Protein AF-A0A1H6RME3-F1 (afdb_monomer)

Mean predicted aligned error: 8.6 Å

Organism: NCBI:txid667676

Solve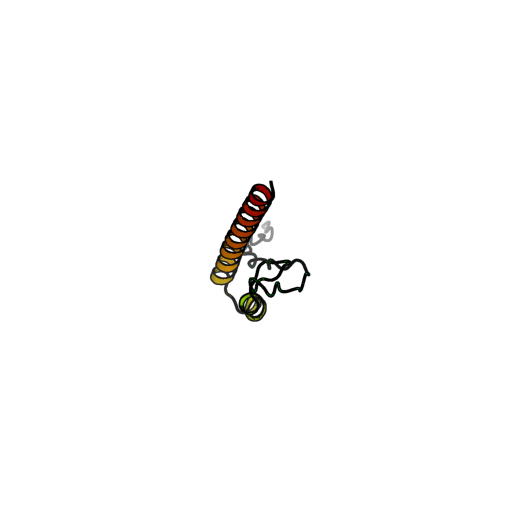nt-accessible surface area (backbone atoms only — not comparable to full-atom values): 5242 Å² total; per-residue (Å²): 135,85,75,91,74,82,79,75,79,78,78,71,77,74,80,71,74,76,78,79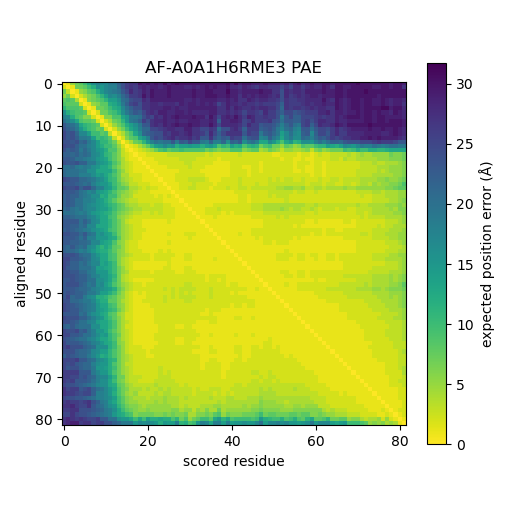,69,72,71,88,48,93,46,69,40,88,89,79,54,27,24,78,52,44,53,41,38,68,67,58,62,75,44,49,89,76,48,52,65,67,57,51,48,53,50,49,56,48,32,54,52,53,50,52,52,50,54,52,53,51,52,52,54,54,65,73,73,110

Sequence (82 aa):
MTADTVRTHDTAQSIAPVPSPCINVCRMDPTNGLCEGCLRTIDEIANWSSFDDAAKRAVWDEIERRHADLMAKQRQRREASE

InterPro domains:
  IPR010710 Protein of unknown function DUF1289 [PF06945] (20-66)
  IPR010710 Protein of unknown fu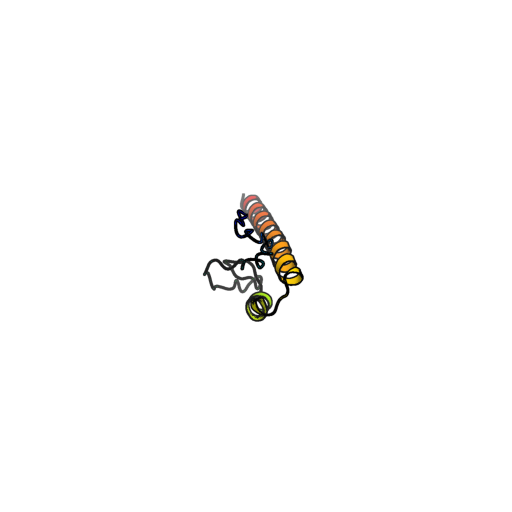nction DUF1289 [PTHR35175] (14-79)

pLDDT: mean 88.75, std 16.19, range [38.66, 98.62]

Secondary structure (DSSP, 8-state):
---------------PPPPP---S---B-TTT--BTTT---HHHHHTTTT--HHHHHHHHHHHHHHHHHHHHHHHHHHHTT-

Radius of gyration: 21.4 Å; Cα contacts (8 Å, |Δi|>4): 47; chains: 1; bounding box: 28×31×82 Å

Structure (mmCIF, N/CA/C/O backbone):
data_AF-A0A1H6RME3-F1
#
_entry.id   AF-A0A1H6RME3-F1
#
loop_
_atom_site.group_PDB
_atom_site.id
_atom_site.type_symbol
_atom_site.label_atom_id
_atom_site.label_alt_id
_atom_site.label_comp_id
_atom_site.label_asym_id
_atom_site.label_entity_id
_atom_site.label_seq_id
_atom_site.pdbx_PDB_ins_code
_atom_site.Cartn_x
_atom_site.Cartn_y
_atom_site.Cartn_z
_atom_site.occupancy
_atom_site.B_iso_or_equiv
_atom_site.auth_seq_id
_atom_site.auth_comp_id
_atom_site.auth_asym_id
_atom_site.auth_atom_id
_atom_site.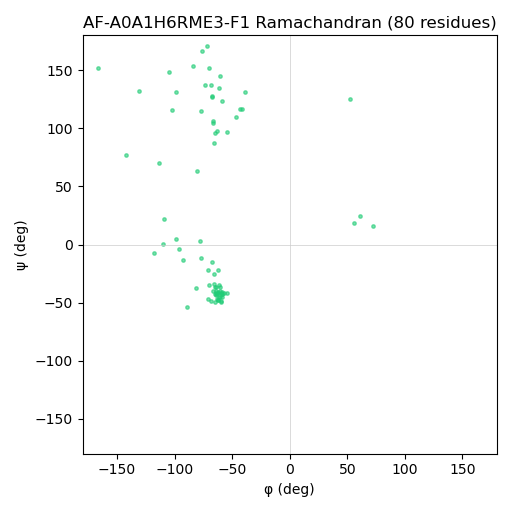pdbx_PDB_model_num
ATOM 1 N N . MET A 1 1 ? 5.735 24.845 -58.246 1.00 40.06 1 MET A N 1
ATOM 2 C CA . MET A 1 1 ? 6.422 23.696 -57.620 1.00 40.06 1 MET A CA 1
ATOM 3 C C . MET A 1 1 ? 6.155 23.809 -56.120 1.00 40.06 1 MET A C 1
ATOM 5 O O . MET A 1 1 ?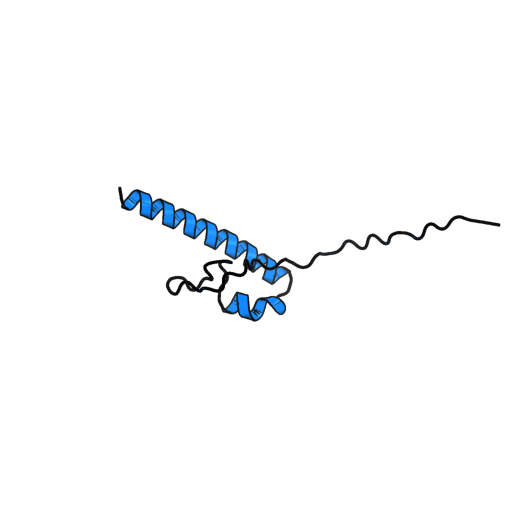 6.836 24.577 -55.465 1.00 40.06 1 MET A O 1
ATOM 9 N N . THR A 1 2 ? 4.930 23.491 -55.673 1.00 38.66 2 THR A N 1
ATOM 10 C CA . THR A 1 2 ? 4.565 22.242 -54.948 1.00 38.66 2 THR A CA 1
ATOM 11 C C . THR A 1 2 ? 5.473 21.991 -53.747 1.00 38.66 2 THR A C 1
ATOM 13 O O . THR A 1 2 ? 6.672 21.859 -53.937 1.00 38.66 2 THR A O 1
ATOM 16 N N . ALA A 1 3 ? 5.028 21.808 -52.518 1.00 46.94 3 ALA A N 1
ATOM 17 C CA . ALA A 1 3 ? 3.769 21.975 -51.813 1.00 46.94 3 ALA A CA 1
ATOM 18 C C . ALA A 1 3 ? 4.171 21.861 -50.333 1.00 46.94 3 ALA A C 1
ATOM 20 O O . ALA A 1 3 ? 5.157 21.200 -50.002 1.00 46.94 3 ALA A O 1
ATOM 21 N N . ASP A 1 4 ? 3.406 22.524 -49.482 1.00 60.16 4 ASP A N 1
ATOM 22 C CA . ASP A 1 4 ? 3.391 22.399 -48.031 1.00 60.16 4 ASP A CA 1
ATOM 23 C C . ASP A 1 4 ? 3.562 20.942 -47.561 1.00 60.16 4 ASP A C 1
ATOM 25 O O . ASP A 1 4 ? 2.879 20.035 -48.039 1.00 60.16 4 ASP A O 1
ATOM 29 N N . THR A 1 5 ? 4.463 20.690 -46.616 1.00 60.97 5 THR A N 1
ATOM 30 C CA . THR A 1 5 ? 4.429 19.453 -45.826 1.00 60.97 5 THR A CA 1
ATOM 31 C C . THR A 1 5 ? 4.820 19.799 -44.401 1.00 60.97 5 THR A C 1
ATOM 33 O O . THR A 1 5 ? 5.946 19.574 -43.956 1.00 60.97 5 THR A O 1
ATOM 36 N N . VAL A 1 6 ? 3.856 20.392 -43.693 1.00 61.31 6 VAL A N 1
ATOM 37 C CA . VAL A 1 6 ? 3.773 20.346 -42.232 1.00 61.31 6 VAL A CA 1
ATOM 38 C C . VAL A 1 6 ? 4.124 18.928 -41.795 1.00 61.31 6 VAL A C 1
ATOM 40 O O . VAL A 1 6 ? 3.457 17.959 -42.158 1.00 61.31 6 VAL A O 1
ATOM 43 N N . ARG A 1 7 ? 5.223 18.807 -41.052 1.00 65.38 7 ARG A N 1
ATOM 44 C CA . ARG A 1 7 ? 5.659 17.548 -40.467 1.00 65.38 7 ARG A CA 1
ATOM 45 C C . ARG A 1 7 ? 4.621 17.160 -39.421 1.00 65.38 7 ARG A C 1
ATOM 47 O O . ARG A 1 7 ? 4.534 17.788 -38.371 1.00 65.38 7 ARG A O 1
ATOM 54 N N . THR A 1 8 ? 3.815 16.163 -39.759 1.00 58.19 8 THR A N 1
ATOM 55 C CA . THR A 1 8 ? 2.832 15.515 -38.899 1.00 58.19 8 THR A CA 1
ATOM 56 C C . THR A 1 8 ? 3.435 15.278 -37.517 1.00 58.19 8 THR A C 1
ATOM 58 O O . THR A 1 8 ? 4.420 14.549 -37.384 1.00 58.19 8 THR A O 1
ATOM 61 N N . HIS A 1 9 ? 2.862 15.907 -36.491 1.00 60.31 9 HIS A N 1
ATOM 62 C CA . HIS A 1 9 ? 3.050 15.461 -35.120 1.00 60.31 9 HIS A CA 1
ATOM 63 C C . HIS A 1 9 ? 2.405 14.081 -35.027 1.00 60.31 9 HIS A C 1
ATOM 65 O O . HIS A 1 9 ? 1.185 13.962 -34.906 1.00 60.31 9 HIS A O 1
ATOM 71 N N . ASP A 1 10 ? 3.238 13.052 -35.172 1.00 56.56 10 ASP A N 1
ATOM 72 C CA . ASP A 1 10 ? 2.904 11.675 -34.847 1.00 56.56 10 ASP A CA 1
ATOM 73 C C . ASP A 1 10 ? 2.434 11.664 -33.394 1.00 56.56 10 ASP A C 1
ATOM 75 O O . ASP A 1 10 ? 3.215 11.745 -32.446 1.00 56.56 10 ASP A O 1
ATOM 79 N N . THR A 1 11 ? 1.117 11.697 -33.223 1.00 61.06 11 THR A N 1
ATOM 80 C CA . THR A 1 11 ? 0.474 11.612 -31.919 1.00 61.06 11 THR A CA 1
ATOM 81 C C . THR A 1 11 ? 0.446 10.132 -31.566 1.00 61.06 11 THR A C 1
ATOM 83 O O . THR A 1 11 ? -0.615 9.519 -31.487 1.00 61.06 11 THR A O 1
ATOM 86 N N . ALA A 1 12 ? 1.631 9.535 -31.417 1.00 56.44 12 ALA A N 1
ATOM 87 C CA . ALA A 1 12 ? 1.782 8.249 -30.772 1.00 56.44 12 ALA A CA 1
ATOM 88 C C . ALA A 1 12 ? 1.331 8.458 -29.328 1.00 56.44 12 ALA A C 1
ATOM 90 O O . ALA A 1 12 ? 2.055 9.021 -28.506 1.00 56.44 12 ALA A O 1
ATOM 91 N N . GLN A 1 13 ? 0.077 8.100 -29.058 1.00 53.47 13 GLN A N 1
ATOM 92 C CA . GLN A 1 13 ? -0.505 8.085 -27.727 1.00 53.47 13 GLN A CA 1
ATOM 93 C C . GLN A 1 13 ? 0.473 7.406 -26.772 1.00 53.47 13 GLN A C 1
ATOM 95 O O . GLN A 1 13 ? 0.720 6.203 -26.845 1.00 53.47 13 GLN A O 1
ATOM 100 N N . SER A 1 14 ? 1.061 8.210 -25.893 1.00 59.69 14 SER A N 1
ATOM 101 C CA . SER A 1 14 ? 1.936 7.739 -24.842 1.00 59.69 14 SER A CA 1
ATOM 102 C C . SER A 1 14 ? 1.096 6.926 -23.864 1.00 59.69 14 SER A C 1
ATOM 104 O O . SER A 1 14 ? 0.337 7.469 -23.062 1.00 59.69 14 SER A O 1
ATOM 106 N N . ILE A 1 15 ? 1.232 5.602 -23.920 1.00 65.88 15 ILE A N 1
ATOM 107 C CA . ILE A 1 15 ? 0.851 4.728 -22.810 1.00 65.88 15 ILE A CA 1
ATOM 108 C C . ILE A 1 15 ? 1.823 5.078 -21.681 1.00 65.88 15 ILE A C 1
ATOM 110 O O . ILE A 1 15 ? 2.933 4.554 -21.612 1.00 65.88 15 ILE A O 1
ATOM 114 N N . ALA A 1 16 ? 1.471 6.079 -20.874 1.00 76.88 16 ALA A N 1
ATOM 115 C CA . ALA A 1 16 ? 2.307 6.492 -19.762 1.00 76.88 16 ALA A CA 1
ATOM 116 C C . ALA A 1 16 ? 2.447 5.307 -18.790 1.00 76.88 16 ALA A C 1
ATOM 118 O O . ALA A 1 16 ? 1.443 4.655 -18.485 1.00 76.88 16 ALA A O 1
ATOM 119 N N . PRO A 1 17 ? 3.667 5.010 -18.309 1.00 85.00 17 PRO A N 1
ATOM 120 C CA . PRO A 1 17 ? 3.880 3.913 -17.376 1.00 85.00 17 PRO A CA 1
ATOM 121 C C . PRO A 1 17 ? 3.080 4.150 -16.092 1.00 85.00 17 PRO A C 1
ATOM 123 O O . PRO A 1 17 ? 2.952 5.289 -15.635 1.00 85.00 17 PRO A O 1
ATOM 126 N N . VAL A 1 18 ? 2.571 3.073 -15.486 1.00 95.12 18 VAL A N 1
ATOM 127 C CA . VAL A 1 18 ? 1.822 3.165 -14.223 1.00 95.12 18 VAL A CA 1
ATOM 128 C C . VAL A 1 18 ? 2.716 3.801 -13.143 1.00 95.12 18 VAL A C 1
ATOM 130 O O . VAL A 1 18 ? 3.811 3.286 -12.882 1.00 95.12 18 VAL A O 1
ATOM 133 N N . PRO A 1 19 ? 2.294 4.917 -12.514 1.00 96.06 19 PRO A N 1
ATOM 134 C CA . PRO A 1 19 ? 3.132 5.643 -11.569 1.00 96.06 19 PRO A CA 1
ATOM 135 C C . PRO A 1 19 ? 3.336 4.854 -10.274 1.00 96.06 19 PRO A C 1
ATOM 137 O O . PRO A 1 19 ? 2.489 4.060 -9.862 1.00 96.06 19 PRO A O 1
ATOM 140 N N . SER A 1 20 ? 4.469 5.096 -9.613 1.00 96.19 20 SER A N 1
ATOM 141 C CA . SER A 1 20 ? 4.760 4.522 -8.296 1.00 96.19 20 SER A CA 1
ATOM 142 C C . SER A 1 20 ? 3.929 5.208 -7.204 1.00 96.19 20 SER A C 1
ATOM 144 O O . SER A 1 20 ? 3.889 6.438 -7.184 1.00 96.19 20 SER A O 1
ATOM 146 N N . PRO A 1 21 ? 3.347 4.460 -6.247 1.00 96.88 21 PRO A N 1
ATOM 147 C CA . PRO A 1 21 ? 2.627 5.022 -5.098 1.00 96.88 21 PRO A CA 1
ATOM 148 C C . PRO A 1 21 ? 3.559 5.555 -3.992 1.00 96.88 21 PRO A C 1
ATOM 150 O O . PRO A 1 21 ? 3.104 5.936 -2.916 1.00 96.88 21 PRO A O 1
ATOM 153 N N . CYS A 1 22 ? 4.881 5.521 -4.189 1.00 97.88 22 CYS A N 1
ATOM 154 C CA . CYS A 1 22 ? 5.850 5.924 -3.172 1.00 97.88 22 CYS A CA 1
ATOM 155 C C . CYS A 1 22 ? 5.795 7.433 -2.881 1.00 97.88 22 CYS A C 1
ATOM 157 O O . CYS A 1 22 ? 5.979 8.244 -3.784 1.00 97.88 22 CYS A O 1
ATOM 159 N N . ILE A 1 23 ? 5.661 7.797 -1.603 1.00 97.38 23 ILE A N 1
ATOM 160 C CA . ILE A 1 23 ? 5.690 9.192 -1.123 1.00 97.38 23 ILE A CA 1
ATOM 161 C C . ILE A 1 23 ? 6.965 9.533 -0.332 1.00 97.38 23 ILE A C 1
ATOM 163 O O . ILE A 1 23 ? 6.974 10.450 0.483 1.00 97.38 23 ILE A O 1
ATOM 167 N N . ASN A 1 24 ? 8.047 8.774 -0.537 1.00 97.12 24 ASN A N 1
ATOM 168 C CA . ASN A 1 24 ? 9.337 8.936 0.155 1.00 97.12 24 ASN A CA 1
ATOM 169 C C . ASN A 1 24 ? 9.285 8.766 1.684 1.00 97.12 24 ASN A C 1
ATOM 171 O O . ASN A 1 24 ? 10.162 9.238 2.405 1.00 97.12 24 ASN A O 1
ATOM 175 N N . VAL A 1 25 ? 8.293 8.025 2.178 1.00 95.25 25 VAL A N 1
ATOM 176 C CA . VAL A 1 25 ? 8.261 7.514 3.550 1.00 95.25 25 VAL A CA 1
ATOM 177 C C . VAL A 1 25 ? 8.646 6.042 3.505 1.00 95.25 25 VAL A C 1
ATOM 179 O O . VAL A 1 25 ? 7.936 5.231 2.918 1.00 95.25 25 VAL A O 1
ATOM 182 N N . CYS A 1 26 ? 9.776 5.697 4.121 1.00 93.50 26 CYS A N 1
ATOM 183 C CA . CYS A 1 26 ? 10.285 4.327 4.183 1.00 93.50 26 CYS A CA 1
ATOM 184 C C . CYS A 1 26 ? 10.251 3.816 5.629 1.00 93.50 26 CYS A C 1
ATOM 186 O O . CYS A 1 26 ? 11.280 3.682 6.290 1.00 93.50 26 CYS A O 1
ATOM 188 N N . ARG A 1 27 ? 9.039 3.590 6.142 1.00 97.88 27 ARG A N 1
ATOM 189 C CA . ARG A 1 27 ? 8.796 2.948 7.438 1.00 97.88 27 ARG A CA 1
ATOM 190 C C . ARG A 1 27 ? 7.762 1.846 7.256 1.00 97.88 27 ARG A C 1
ATOM 192 O O . ARG A 1 27 ? 6.745 2.076 6.606 1.00 97.88 27 ARG A O 1
ATOM 199 N N . MET A 1 28 ? 8.054 0.667 7.789 1.00 98.00 28 MET A N 1
ATOM 200 C CA . MET A 1 28 ? 7.145 -0.477 7.788 1.00 98.00 28 MET A CA 1
ATOM 201 C C . MET A 1 28 ? 6.443 -0.552 9.139 1.00 98.00 28 MET A C 1
ATOM 203 O O . MET A 1 28 ? 7.119 -0.521 10.167 1.00 98.00 28 MET A O 1
ATOM 207 N N . ASP A 1 29 ? 5.121 -0.697 9.132 1.00 97.38 29 ASP A N 1
ATOM 208 C CA . ASP A 1 29 ? 4.363 -1.021 10.336 1.00 97.38 29 ASP A CA 1
ATOM 209 C C . ASP A 1 29 ? 4.534 -2.525 10.629 1.00 97.38 29 ASP A C 1
ATOM 211 O O . ASP A 1 29 ? 4.096 -3.369 9.836 1.00 97.38 29 ASP A O 1
ATOM 215 N N . PRO A 1 30 ? 5.172 -2.900 11.755 1.00 96.50 30 PRO A N 1
ATOM 216 C CA . PRO A 1 30 ? 5.433 -4.300 12.085 1.00 96.50 30 PRO A CA 1
ATOM 217 C C . PRO A 1 30 ? 4.155 -5.098 12.383 1.00 96.50 30 PRO A C 1
ATOM 219 O O . PRO A 1 30 ? 4.193 -6.324 12.406 1.00 96.50 30 PRO A O 1
ATOM 222 N N . THR A 1 31 ? 3.028 -4.426 12.618 1.00 95.38 31 THR A N 1
ATOM 223 C CA . THR A 1 31 ? 1.752 -5.047 12.992 1.00 95.38 31 THR A CA 1
ATOM 224 C C . THR A 1 31 ? 1.001 -5.584 11.779 1.00 95.38 31 THR A C 1
ATOM 226 O O . THR A 1 31 ? 0.344 -6.618 11.867 1.00 95.38 31 THR A O 1
ATOM 229 N N . ASN A 1 32 ? 1.056 -4.870 10.651 1.00 95.12 32 ASN A N 1
ATOM 230 C CA . ASN A 1 32 ? 0.317 -5.221 9.433 1.00 95.12 32 ASN A CA 1
ATOM 231 C C . ASN A 1 32 ? 1.223 -5.526 8.229 1.00 95.12 32 ASN A C 1
ATOM 233 O O . ASN A 1 32 ? 0.717 -5.983 7.207 1.00 95.12 32 ASN A O 1
ATOM 237 N N . GLY A 1 33 ? 2.536 -5.300 8.339 1.00 97.06 33 GLY A N 1
ATOM 238 C CA . GLY A 1 33 ? 3.497 -5.580 7.274 1.00 97.06 33 GLY A CA 1
ATOM 239 C C . GLY A 1 33 ? 3.421 -4.616 6.086 1.00 97.06 33 GLY A C 1
ATOM 240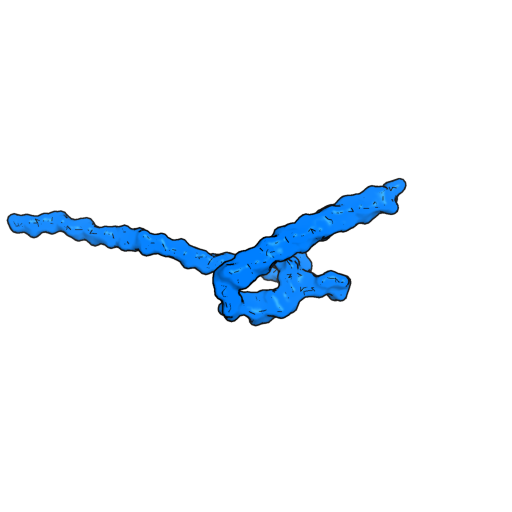 O O . GLY A 1 33 ? 3.954 -4.926 5.020 1.00 97.06 33 GLY A O 1
ATOM 241 N N . LEU A 1 34 ? 2.771 -3.460 6.245 1.00 98.25 34 LEU A N 1
ATOM 242 C CA . LEU A 1 34 ? 2.607 -2.451 5.202 1.00 98.25 34 LEU A CA 1
ATOM 243 C C . LEU A 1 34 ? 3.524 -1.254 5.440 1.00 98.25 34 LEU A C 1
ATOM 245 O O . LEU A 1 34 ? 3.820 -0.869 6.571 1.00 98.25 34 LEU A O 1
ATOM 249 N N . CYS A 1 35 ? 3.968 -0.633 4.353 1.00 98.38 35 CYS A N 1
ATOM 250 C CA . CYS A 1 35 ? 4.648 0.647 4.414 1.00 98.38 35 CYS A CA 1
ATOM 251 C C . CYS A 1 35 ? 3.663 1.731 4.859 1.00 98.38 35 CYS A C 1
ATOM 253 O O . CYS A 1 35 ? 2.639 1.937 4.213 1.00 98.38 35 CYS A O 1
ATOM 255 N N . GLU A 1 36 ? 4.002 2.484 5.900 1.00 97.62 36 GLU A N 1
ATOM 256 C CA . GLU A 1 36 ? 3.146 3.546 6.441 1.00 97.62 36 GLU A CA 1
ATOM 257 C C . GLU A 1 36 ? 2.878 4.680 5.439 1.00 97.62 36 GLU A C 1
ATOM 259 O O . GLU A 1 36 ? 1.905 5.413 5.578 1.00 97.62 36 GLU A O 1
ATOM 264 N N . GLY A 1 37 ? 3.741 4.833 4.428 1.00 97.69 37 GLY A N 1
ATOM 265 C CA . GLY A 1 37 ? 3.602 5.865 3.405 1.00 97.69 37 GLY A CA 1
ATOM 266 C C . GLY A 1 37 ? 2.770 5.450 2.199 1.00 97.69 37 GLY A C 1
ATOM 267 O O . GLY A 1 37 ? 1.852 6.156 1.803 1.00 97.69 37 GLY A O 1
ATOM 268 N N . CYS A 1 38 ? 3.134 4.328 1.575 1.00 98.19 38 CYS A N 1
ATOM 269 C CA . CYS A 1 38 ? 2.543 3.902 0.301 1.00 98.19 38 CYS A CA 1
ATOM 270 C C . CYS A 1 38 ? 1.643 2.670 0.408 1.00 98.19 38 CYS A C 1
ATOM 272 O O . CYS A 1 38 ? 1.150 2.201 -0.610 1.00 98.19 38 CYS A O 1
ATOM 274 N N . LEU A 1 39 ? 1.471 2.118 1.614 1.00 98.38 39 LEU A N 1
ATOM 275 C CA . LEU A 1 39 ? 0.655 0.935 1.909 1.00 98.38 39 LEU A CA 1
ATOM 276 C C . LEU A 1 39 ? 1.014 -0.321 1.101 1.00 98.38 39 LEU A C 1
ATOM 278 O O . LEU A 1 39 ? 0.221 -1.258 1.040 1.00 98.38 39 LEU A O 1
ATOM 282 N N . ARG A 1 40 ? 2.214 -0.367 0.514 1.00 98.50 40 ARG A N 1
ATOM 283 C CA . ARG A 1 40 ? 2.767 -1.563 -0.128 1.00 98.50 40 ARG A CA 1
ATOM 284 C C . ARG A 1 40 ? 3.435 -2.495 0.875 1.00 98.50 40 ARG A C 1
ATOM 286 O O . ARG A 1 40 ? 3.944 -2.038 1.899 1.00 98.50 40 ARG A O 1
ATOM 293 N N . THR A 1 41 ? 3.489 -3.780 0.550 1.00 98.50 41 THR A N 1
ATOM 294 C CA . THR A 1 41 ? 4.326 -4.767 1.250 1.00 98.50 41 THR A CA 1
ATOM 295 C C . THR A 1 41 ? 5.799 -4.625 0.845 1.00 98.50 41 THR A C 1
ATOM 297 O O . THR A 1 41 ? 6.124 -3.978 -0.154 1.00 98.50 41 THR A O 1
ATOM 300 N N . ILE A 1 42 ? 6.715 -5.253 1.595 1.00 97.94 42 ILE A N 1
ATOM 301 C CA . ILE A 1 42 ? 8.146 -5.294 1.228 1.00 97.94 42 ILE A CA 1
ATOM 302 C C . ILE A 1 42 ? 8.344 -5.946 -0.146 1.00 97.94 42 ILE A C 1
ATOM 304 O O . ILE A 1 42 ? 9.118 -5.430 -0.951 1.00 97.94 42 ILE A O 1
ATOM 308 N N . ASP A 1 43 ? 7.612 -7.020 -0.448 1.00 98.25 43 ASP A N 1
ATOM 309 C CA . ASP A 1 43 ? 7.735 -7.732 -1.724 1.00 98.25 43 ASP A CA 1
ATOM 310 C C . ASP A 1 43 ? 7.268 -6.875 -2.906 1.00 98.25 43 ASP A C 1
ATOM 312 O O . ASP A 1 43 ? 7.923 -6.837 -3.949 1.00 98.25 43 ASP A O 1
ATOM 316 N N . GLU A 1 44 ? 6.177 -6.124 -2.740 1.00 98.31 44 GLU A N 1
ATOM 317 C CA . GLU A 1 44 ? 5.690 -5.172 -3.746 1.00 98.31 44 GLU A CA 1
ATOM 318 C C . GLU A 1 44 ? 6.668 -4.005 -3.955 1.00 98.31 44 GLU A C 1
ATOM 320 O O . GLU A 1 44 ? 6.799 -3.489 -5.066 1.00 98.31 44 GLU A O 1
ATOM 325 N N . ILE A 1 45 ? 7.364 -3.570 -2.899 1.00 98.25 45 ILE A N 1
ATOM 326 C CA . ILE A 1 45 ? 8.406 -2.539 -2.990 1.00 98.25 45 ILE A CA 1
ATOM 327 C C . ILE A 1 45 ? 9.620 -3.080 -3.749 1.00 98.25 45 ILE A C 1
ATOM 329 O O . ILE A 1 45 ? 10.094 -2.418 -4.675 1.00 98.25 45 ILE A O 1
ATOM 333 N N . ALA A 1 46 ? 10.102 -4.270 -3.382 1.00 97.88 46 ALA A N 1
ATOM 334 C CA . ALA A 1 46 ? 11.295 -4.885 -3.956 1.00 97.88 46 ALA A CA 1
ATOM 335 C C . ALA A 1 46 ? 11.130 -5.224 -5.446 1.00 97.88 46 ALA A C 1
ATOM 337 O O . ALA A 1 46 ? 12.070 -5.061 -6.220 1.00 97.88 46 ALA A O 1
ATOM 338 N N . ASN A 1 47 ? 9.932 -5.649 -5.856 1.00 97.88 47 ASN A N 1
ATOM 339 C CA . ASN A 1 47 ? 9.660 -6.103 -7.221 1.00 97.88 47 ASN A CA 1
ATOM 340 C C . ASN A 1 47 ? 9.002 -5.039 -8.118 1.00 97.88 47 ASN A C 1
ATOM 342 O O . ASN A 1 47 ? 8.674 -5.311 -9.268 1.00 97.88 47 ASN A O 1
ATOM 346 N N . TRP A 1 48 ? 8.815 -3.803 -7.644 1.00 97.62 48 TRP A N 1
ATOM 347 C CA . TRP A 1 48 ? 8.060 -2.791 -8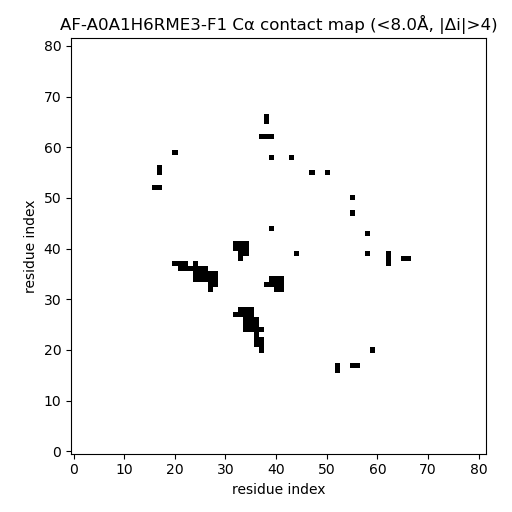.394 1.00 97.62 48 TRP A CA 1
ATOM 348 C C . TRP A 1 48 ? 8.576 -2.544 -9.821 1.00 97.62 48 TRP A C 1
ATOM 350 O O . TRP A 1 48 ? 7.791 -2.378 -10.757 1.00 97.62 48 TRP A O 1
ATOM 360 N N . SER A 1 49 ? 9.897 -2.494 -9.999 1.00 96.50 49 SER A N 1
ATOM 361 C CA . SER A 1 49 ? 10.513 -2.236 -11.304 1.00 96.50 49 SER A CA 1
ATOM 362 C C . SER A 1 49 ? 10.364 -3.401 -12.285 1.00 96.50 49 SER A C 1
ATOM 364 O O . SER A 1 49 ? 10.438 -3.163 -13.488 1.00 96.50 49 SER A O 1
ATOM 366 N N . SER A 1 50 ? 10.139 -4.626 -11.798 1.00 97.19 50 SER A N 1
ATOM 367 C CA . SER A 1 50 ? 9.950 -5.822 -12.626 1.00 97.19 50 SER A CA 1
ATOM 368 C C . SER A 1 50 ? 8.483 -6.115 -12.948 1.00 97.19 50 SER A C 1
ATOM 370 O O . SER A 1 50 ? 8.214 -6.911 -13.844 1.00 97.19 50 SER A O 1
ATOM 372 N N . PHE A 1 51 ? 7.534 -5.470 -12.265 1.00 97.44 51 PHE A N 1
ATOM 373 C CA . PHE A 1 51 ? 6.108 -5.629 -12.545 1.00 97.44 51 PHE A CA 1
ATOM 374 C C . PHE A 1 51 ? 5.710 -5.031 -13.899 1.00 97.44 51 PHE A C 1
ATOM 376 O O . PHE A 1 51 ? 6.099 -3.909 -14.252 1.00 97.44 51 PHE A O 1
ATOM 383 N N . ASP A 1 52 ? 4.867 -5.767 -14.624 1.00 96.44 52 ASP A N 1
ATOM 384 C CA . ASP A 1 52 ? 4.142 -5.234 -15.772 1.00 96.44 52 ASP A CA 1
ATOM 385 C C . ASP A 1 52 ? 3.028 -4.268 -15.324 1.00 96.44 52 ASP A C 1
ATOM 387 O O . ASP A 1 52 ? 2.728 -4.112 -14.136 1.00 96.44 52 ASP A O 1
ATOM 391 N N . ASP A 1 53 ? 2.413 -3.573 -16.277 1.00 96.25 53 ASP A N 1
ATOM 392 C CA . ASP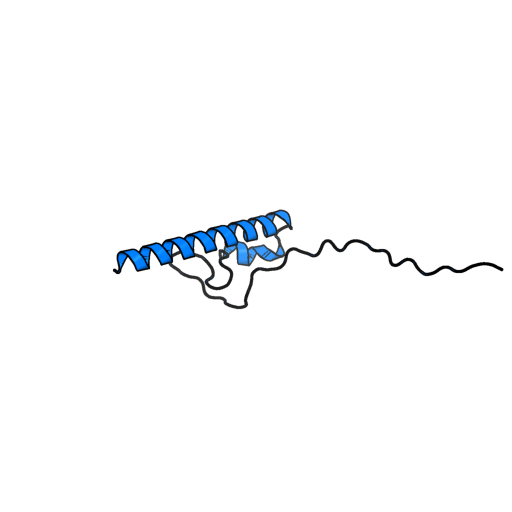 A 1 53 ? 1.389 -2.577 -15.958 1.00 96.25 53 ASP A CA 1
ATOM 393 C C . ASP A 1 53 ? 0.119 -3.190 -15.346 1.00 96.25 53 ASP A C 1
ATOM 395 O O . ASP A 1 53 ? -0.604 -2.501 -14.625 1.00 96.25 53 ASP A O 1
ATOM 399 N N . ALA A 1 54 ? -0.180 -4.463 -15.624 1.00 96.38 54 ALA A N 1
ATOM 400 C CA . ALA A 1 54 ? -1.324 -5.147 -15.028 1.00 96.38 54 ALA A CA 1
ATOM 401 C C . ALA A 1 54 ? -1.072 -5.419 -13.539 1.00 96.38 54 ALA A C 1
ATOM 403 O O . ALA A 1 54 ? -1.904 -5.066 -12.704 1.00 96.38 54 ALA A O 1
ATOM 404 N N . ALA A 1 55 ? 0.106 -5.940 -13.196 1.00 97.69 55 ALA A N 1
ATOM 405 C CA . ALA A 1 55 ? 0.540 -6.147 -11.822 1.00 97.69 55 ALA A CA 1
ATOM 406 C C . ALA A 1 55 ? 0.640 -4.821 -11.052 1.00 97.69 55 ALA A C 1
ATOM 408 O O . ALA A 1 55 ? 0.171 -4.729 -9.920 1.00 97.69 55 ALA A O 1
ATOM 409 N N . LYS A 1 56 ? 1.174 -3.758 -11.669 1.00 98.25 56 LYS A N 1
ATOM 410 C CA . LYS A 1 56 ? 1.220 -2.425 -11.041 1.00 98.25 56 LYS A CA 1
ATOM 411 C C . LYS A 1 56 ? -0.172 -1.868 -10.745 1.00 98.25 56 LYS A C 1
ATOM 413 O O . LYS A 1 56 ? -0.363 -1.283 -9.682 1.00 98.25 56 LYS A O 1
ATOM 418 N N . ARG A 1 57 ? -1.140 -2.049 -11.651 1.00 97.69 57 ARG A N 1
ATOM 419 C CA . ARG A 1 57 ? -2.543 -1.662 -11.415 1.00 97.69 57 ARG A CA 1
ATOM 420 C C . ARG A 1 57 ? -3.180 -2.480 -10.293 1.00 97.69 57 ARG A C 1
ATOM 422 O O . ARG A 1 57 ? -3.789 -1.890 -9.413 1.00 97.69 57 ARG A O 1
ATOM 429 N N . ALA A 1 58 ? -2.936 -3.789 -10.246 1.00 98.19 58 ALA A N 1
ATOM 430 C CA . ALA A 1 58 ? -3.423 -4.631 -9.154 1.00 98.19 58 ALA A CA 1
ATOM 431 C C . ALA A 1 58 ? -2.879 -4.193 -7.778 1.00 98.19 58 ALA A C 1
ATOM 433 O O . ALA A 1 58 ? -3.602 -4.226 -6.786 1.00 98.19 58 ALA A O 1
ATOM 434 N N . VAL A 1 59 ? -1.622 -3.731 -7.707 1.00 98.38 59 VAL A N 1
ATOM 435 C CA . VAL A 1 59 ? -1.064 -3.143 -6.475 1.00 98.38 59 VAL A CA 1
ATOM 436 C C . VAL A 1 59 ? -1.796 -1.857 -6.083 1.00 98.38 59 VAL A C 1
ATOM 438 O O . VAL A 1 59 ? -2.039 -1.646 -4.898 1.00 98.38 59 VAL A O 1
ATOM 441 N N . TRP A 1 60 ? -2.162 -1.003 -7.042 1.00 98.50 60 TRP A N 1
ATOM 442 C CA . TRP A 1 60 ? -2.960 0.197 -6.765 1.00 98.50 60 TRP A CA 1
ATOM 443 C C . TRP A 1 60 ? -4.348 -0.143 -6.212 1.00 98.50 60 TRP A C 1
ATOM 445 O O . TRP A 1 60 ? -4.721 0.407 -5.177 1.00 98.50 60 TRP A O 1
ATOM 455 N N . ASP A 1 61 ? -5.056 -1.094 -6.825 1.00 98.62 61 ASP A N 1
ATOM 456 C CA . ASP A 1 61 ? -6.370 -1.551 -6.345 1.00 98.62 61 ASP A CA 1
ATOM 457 C C . ASP A 1 61 ? -6.282 -2.059 -4.893 1.00 98.62 61 ASP A C 1
ATOM 459 O O . ASP A 1 61 ? -7.112 -1.757 -4.031 1.00 98.62 61 ASP A O 1
ATOM 463 N N . GLU A 1 62 ? -5.220 -2.802 -4.588 1.00 98.62 62 GLU A N 1
ATOM 464 C CA . GLU A 1 62 ? -4.972 -3.324 -3.252 1.00 98.62 62 GLU A CA 1
ATOM 465 C C . GLU A 1 62 ? -4.583 -2.220 -2.246 1.00 98.62 62 GLU A C 1
ATOM 467 O O . GLU A 1 62 ? -4.996 -2.277 -1.086 1.00 98.62 62 GLU A O 1
ATOM 472 N N . ILE A 1 63 ? -3.852 -1.180 -2.664 1.00 98.56 63 ILE A N 1
ATOM 473 C CA . ILE A 1 63 ? -3.577 0.007 -1.834 1.00 98.56 63 ILE A CA 1
ATOM 474 C C . ILE A 1 63 ? -4.879 0.717 -1.456 1.00 98.56 63 ILE A C 1
ATOM 476 O O . ILE A 1 63 ? -5.065 1.058 -0.285 1.00 98.56 63 ILE A O 1
ATOM 480 N N . GLU A 1 64 ? -5.793 0.911 -2.409 1.00 98.38 64 GLU A N 1
ATOM 481 C CA . GLU A 1 64 ? -7.099 1.527 -2.148 1.00 98.38 64 GLU A CA 1
ATOM 482 C C . GLU A 1 64 ? -7.909 0.703 -1.142 1.00 98.38 64 GLU A C 1
ATOM 484 O O . GLU A 1 64 ? -8.436 1.245 -0.162 1.00 98.38 64 GLU A O 1
ATOM 489 N N . ARG A 1 65 ? -7.932 -0.624 -1.322 1.00 98.56 65 ARG A N 1
ATOM 490 C CA . ARG A 1 65 ? -8.593 -1.555 -0.401 1.00 98.56 65 ARG A CA 1
ATOM 491 C C . ARG A 1 65 ? -8.002 -1.474 1.011 1.00 98.56 65 ARG A C 1
ATOM 493 O O . ARG A 1 65 ? -8.742 -1.316 1.983 1.00 98.56 65 ARG A O 1
ATOM 500 N N . ARG A 1 66 ? -6.670 -1.528 1.141 1.00 98.06 66 ARG A N 1
ATOM 501 C CA . ARG A 1 66 ? -5.954 -1.406 2.429 1.00 98.06 66 ARG A CA 1
ATOM 502 C C . ARG A 1 66 ? -6.245 -0.068 3.106 1.00 98.06 66 ARG A C 1
ATOM 504 O O . ARG A 1 66 ? -6.465 -0.028 4.316 1.00 98.06 66 ARG A O 1
ATOM 511 N N . HIS A 1 67 ? -6.270 1.022 2.341 1.00 97.75 67 HIS A N 1
ATOM 512 C CA . HIS A 1 67 ? -6.587 2.349 2.858 1.00 97.75 67 HIS A CA 1
ATOM 513 C C . HIS A 1 67 ? -8.013 2.410 3.425 1.00 97.75 67 HIS A C 1
ATOM 515 O O . HIS A 1 67 ? -8.207 2.864 4.556 1.00 97.75 67 HIS A O 1
ATOM 521 N N . ALA A 1 68 ? -9.003 1.898 2.687 1.00 98.06 68 ALA A N 1
ATOM 522 C CA . ALA A 1 68 ? -10.389 1.829 3.149 1.00 98.06 68 ALA A CA 1
ATOM 523 C C . ALA A 1 68 ? -10.527 1.010 4.448 1.00 98.06 68 ALA A C 1
ATOM 525 O O . ALA A 1 68 ? -11.147 1.475 5.410 1.00 98.06 68 ALA A O 1
ATOM 526 N N . ASP A 1 69 ? -9.879 -0.158 4.520 1.00 97.56 69 ASP A N 1
ATOM 527 C CA . ASP A 1 69 ? -9.860 -1.004 5.719 1.00 97.56 69 ASP A CA 1
ATOM 528 C C . ASP A 1 69 ? -9.276 -0.271 6.936 1.00 97.56 69 ASP A C 1
ATOM 530 O O . ASP A 1 69 ? -9.801 -0.372 8.051 1.00 97.56 69 ASP A O 1
ATOM 534 N N . LEU A 1 70 ? -8.180 0.473 6.748 1.00 95.69 70 LEU A N 1
ATOM 535 C CA . LEU A 1 70 ? -7.544 1.241 7.819 1.00 95.69 70 LEU A CA 1
ATOM 536 C C . LEU A 1 70 ? -8.465 2.349 8.340 1.00 95.69 70 LEU A C 1
ATOM 538 O O . LEU A 1 70 ? -8.595 2.503 9.557 1.00 95.69 70 LEU A O 1
ATOM 542 N N . MET A 1 71 ? -9.142 3.077 7.450 1.00 96.25 71 MET A N 1
ATOM 543 C CA . MET A 1 71 ? -10.095 4.124 7.833 1.00 96.25 71 MET A CA 1
ATOM 544 C C . MET A 1 71 ? -11.301 3.552 8.591 1.00 96.25 71 MET A C 1
ATOM 546 O O . MET A 1 71 ? -11.706 4.103 9.621 1.00 96.25 71 MET A O 1
ATOM 550 N N . ALA A 1 72 ? -11.832 2.409 8.148 1.00 96.56 72 ALA A N 1
ATOM 551 C CA . ALA A 1 72 ? -12.921 1.714 8.832 1.00 96.56 72 ALA A CA 1
ATOM 552 C C . ALA A 1 72 ? -12.513 1.265 10.246 1.00 96.56 72 ALA A C 1
ATOM 554 O O . ALA A 1 72 ? -13.216 1.557 11.218 1.00 96.56 72 ALA A O 1
ATOM 555 N N . LYS A 1 73 ? -11.336 0.638 10.388 1.00 94.75 73 LYS A N 1
ATOM 556 C CA . LYS A 1 73 ? -10.785 0.229 11.693 1.00 94.75 73 LYS A CA 1
ATOM 557 C C . LYS A 1 73 ? -10.571 1.422 12.625 1.00 94.75 73 LYS A C 1
ATOM 559 O O . LYS A 1 73 ? -10.843 1.329 13.819 1.00 94.75 73 LYS A O 1
ATOM 564 N N . GLN A 1 74 ? -10.096 2.556 12.107 1.00 95.06 74 GLN A N 1
ATOM 565 C CA . GLN A 1 74 ? -9.924 3.777 12.901 1.00 95.06 74 GLN A CA 1
ATOM 566 C C . GLN A 1 74 ? -11.254 4.317 13.433 1.00 95.06 74 GLN A C 1
ATOM 568 O O . GLN A 1 74 ? -11.319 4.710 14.596 1.00 95.06 74 GLN A O 1
ATOM 573 N N . ARG A 1 75 ? -12.311 4.324 12.610 1.00 96.00 75 ARG A N 1
ATOM 574 C CA . ARG A 1 75 ? -13.660 4.725 13.037 1.00 96.00 75 ARG A CA 1
ATOM 575 C C . ARG A 1 75 ? -14.164 3.838 14.172 1.00 96.00 75 ARG A C 1
ATOM 577 O O . ARG A 1 75 ? -14.556 4.364 15.204 1.00 96.00 75 ARG A O 1
ATOM 584 N N . GLN A 1 76 ? -14.057 2.521 14.010 1.00 94.88 76 GLN A N 1
ATOM 585 C CA . GLN A 1 76 ? -14.474 1.554 15.028 1.00 94.88 76 GLN A CA 1
ATOM 586 C C . GLN A 1 76 ? -13.735 1.756 16.357 1.00 94.88 76 GLN A C 1
ATOM 588 O O . GLN A 1 76 ? -14.353 1.721 17.414 1.00 94.88 76 GLN A O 1
ATOM 593 N N . ARG A 1 77 ? -12.418 2.013 16.324 1.00 94.94 77 ARG A N 1
ATOM 594 C CA . ARG A 1 77 ? -11.648 2.279 17.552 1.00 94.94 77 ARG A CA 1
ATOM 595 C C . ARG A 1 77 ? -12.091 3.547 18.275 1.00 94.94 77 ARG A C 1
ATOM 597 O O . A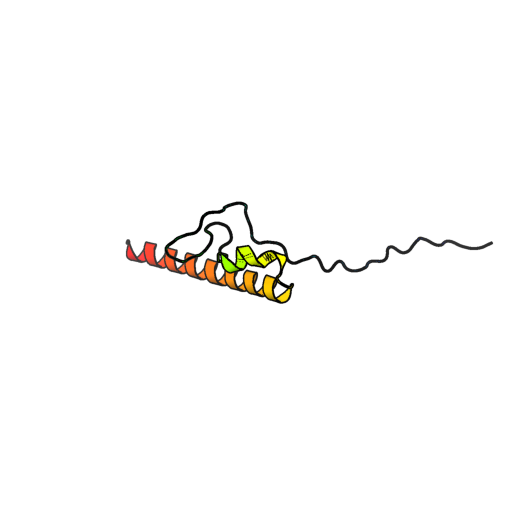RG A 1 77 ? -12.063 3.560 19.500 1.00 94.94 77 ARG A O 1
ATOM 604 N N . ARG A 1 78 ? -12.459 4.600 17.536 1.00 94.69 78 ARG A N 1
ATOM 605 C CA . ARG A 1 78 ? -12.972 5.844 18.129 1.00 94.69 78 ARG A CA 1
ATOM 606 C C . ARG A 1 78 ? -14.300 5.594 18.838 1.00 94.69 78 ARG A C 1
ATOM 608 O O . ARG A 1 78 ? -14.397 5.907 20.010 1.00 94.69 78 ARG A O 1
ATOM 615 N N . GLU A 1 79 ? -15.238 4.935 18.161 1.00 93.25 79 GLU A N 1
ATOM 616 C CA . GLU A 1 79 ? -16.554 4.578 18.718 1.00 93.25 79 GLU A CA 1
ATOM 617 C C . GLU A 1 79 ? -16.447 3.649 19.936 1.00 93.25 79 GLU A C 1
ATOM 619 O O . GLU A 1 79 ? -17.227 3.762 20.867 1.00 93.25 79 GLU A O 1
ATOM 624 N N . ALA A 1 80 ? -15.471 2.736 19.958 1.00 90.00 80 ALA A N 1
ATOM 625 C CA . ALA A 1 80 ? -15.242 1.841 21.095 1.00 90.00 80 ALA A CA 1
ATOM 626 C C . ALA A 1 80 ? -14.536 2.509 22.291 1.00 90.00 80 ALA A C 1
ATOM 628 O O . ALA A 1 80 ? -14.408 1.885 23.342 1.00 90.00 80 ALA A O 1
ATOM 629 N N . SER A 1 81 ? -14.004 3.722 22.107 1.00 85.81 81 SER A N 1
ATOM 630 C CA . SER A 1 81 ? -13.340 4.492 23.168 1.00 85.81 81 SER A CA 1
ATOM 631 C C . SER A 1 81 ? -14.278 5.506 23.837 1.00 85.81 81 SER A C 1
ATOM 633 O O . SER A 1 81 ? -13.849 6.183 24.771 1.00 85.81 81 SER A O 1
ATOM 635 N N . GLU A 1 82 ? -15.512 5.622 23.340 1.00 75.38 82 GLU A N 1
ATOM 636 C CA . GLU A 1 82 ? -16.616 6.421 23.891 1.00 75.38 82 GLU A CA 1
ATOM 637 C C . GLU A 1 82 ? -17.509 5.554 24.791 1.00 75.38 82 GLU A C 1
ATOM 639 O O . GLU A 1 82 ? -17.942 6.075 25.845 1.00 75.38 82 GLU A O 1
#

Foldseek 3Di:
DDDDDDPDPPPPPPPDAQDDQDPPQADADPVPQAGPRRRDHPVCVVCVVVDDRVVSVVRVVVSVVSVVVVVVVVVVVVVVVD